Protein AF-A0A8T6ZSG5-F1 (afdb_monomer)

Solvent-accessible surface area (backbone atoms only — not comparable to full-atom values): 4206 Å² total; per-residue (Å²): 132,67,66,63,58,53,52,50,52,53,53,52,52,59,66,72,68,58,76,79,89,72,81,77,58,65,30,71,73,33,37,89,35,79,48,87,85,82,70,98,63,66,82,87,36,73,68,42,52,53,48,56,58,45,36,79,53,49,22,79,74,39,55,45,52,24,51,77

pLDDT: mean 88.6, std 10.35, range [54.78, 97.44]

Foldseek 3Di:
DVVVVVVVVVVVVVVVPDDPDDDDDQLVVQAADADDDDQPDDDPDPSNVVSVVCQVPCLVVGRNSHRD

Structure (mmCIF, N/CA/C/O backbone):
data_AF-A0A8T6ZSG5-F1
#
_entry.id   AF-A0A8T6ZSG5-F1
#
loop_
_atom_site.group_PDB
_atom_site.id
_atom_site.type_symbol
_atom_site.label_atom_id
_atom_site.label_alt_id
_atom_site.label_comp_id
_atom_site.label_asym_id
_atom_site.label_entity_id
_atom_site.label_seq_id
_atom_site.pdbx_PDB_ins_code
_atom_site.Cartn_x
_atom_site.Cartn_y
_atom_site.Cartn_z
_atom_site.occupancy
_atom_site.B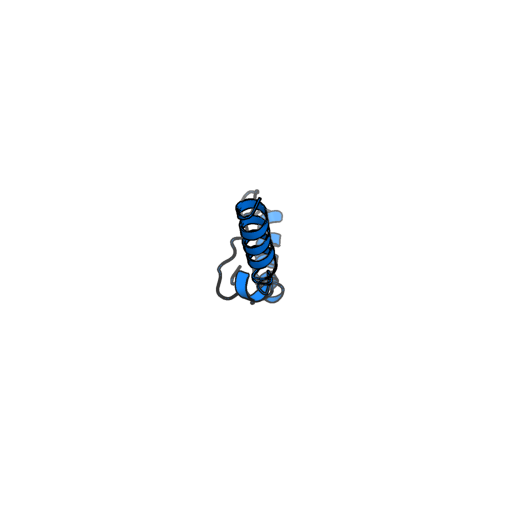_iso_or_equiv
_atom_site.auth_seq_id
_atom_site.auth_comp_id
_atom_sit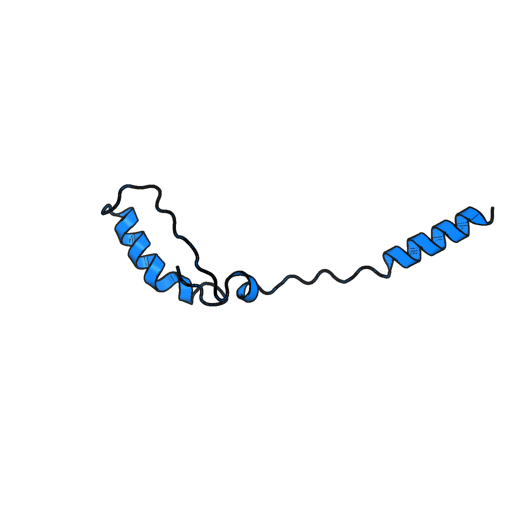e.auth_asym_id
_atom_site.auth_atom_id
_atom_site.pdbx_PDB_model_num
ATOM 1 N N . MET A 1 1 ? -8.665 4.553 58.657 1.00 54.78 1 MET A N 1
ATOM 2 C CA . MET A 1 1 ? -8.878 3.268 57.946 1.00 54.78 1 MET A CA 1
ATOM 3 C C . MET A 1 1 ? -10.071 3.250 56.968 1.00 54.78 1 MET A C 1
ATOM 5 O O . MET A 1 1 ? -10.332 2.203 56.404 1.00 54.78 1 MET A O 1
ATOM 9 N N . LYS A 1 2 ? -10.789 4.365 56.714 1.00 55.91 2 LYS A N 1
ATOM 10 C CA . LYS A 1 2 ? -11.933 4.406 55.764 1.00 55.91 2 LYS A CA 1
ATOM 11 C C . LYS A 1 2 ? -11.551 4.835 54.332 1.00 55.91 2 LYS A C 1
ATOM 13 O O . LYS A 1 2 ? -12.184 4.413 53.374 1.00 55.91 2 LYS A O 1
ATOM 18 N N . ILE A 1 3 ? -10.478 5.615 54.193 1.00 62.38 3 ILE A N 1
ATOM 19 C CA . ILE A 1 3 ? -9.968 6.149 52.914 1.00 62.38 3 ILE A CA 1
ATOM 20 C C . ILE A 1 3 ? -9.334 5.074 52.013 1.00 62.38 3 ILE A C 1
ATOM 22 O O . ILE A 1 3 ? -9.470 5.151 50.798 1.00 62.38 3 ILE A O 1
ATOM 26 N N . HIS A 1 4 ? -8.716 4.036 52.588 1.00 62.25 4 HIS A N 1
ATOM 27 C CA . HIS A 1 4 ? -8.096 2.948 51.816 1.00 62.25 4 HIS A CA 1
ATOM 28 C C . HIS A 1 4 ? -9.134 2.088 51.074 1.00 62.25 4 HIS A C 1
ATOM 30 O O . HIS A 1 4 ? -8.931 1.742 49.914 1.00 62.25 4 HIS A O 1
ATOM 36 N N . ASN A 1 5 ? -10.283 1.808 51.702 1.00 71.62 5 ASN A N 1
ATOM 37 C CA . ASN A 1 5 ? -11.356 1.026 51.081 1.00 71.62 5 ASN A CA 1
ATOM 38 C C . ASN A 1 5 ? -12.088 1.819 49.989 1.00 71.62 5 ASN A C 1
ATOM 40 O O . ASN A 1 5 ? -12.474 1.244 48.975 1.00 71.62 5 ASN A O 1
ATOM 44 N N . ALA A 1 6 ? -12.246 3.134 50.171 1.00 71.06 6 ALA A N 1
ATOM 45 C CA . ALA A 1 6 ? -12.815 4.005 49.145 1.00 71.06 6 ALA A CA 1
ATOM 46 C C . ALA A 1 6 ? -11.908 4.077 47.903 1.00 71.06 6 ALA A C 1
ATOM 48 O O . ALA A 1 6 ? -12.391 3.941 46.782 1.00 71.06 6 ALA A O 1
ATOM 49 N N . ALA A 1 7 ? -10.591 4.202 48.098 1.00 73.00 7 ALA A N 1
ATOM 50 C CA . ALA A 1 7 ? -9.620 4.170 47.005 1.00 73.00 7 ALA A CA 1
ATOM 51 C C . ALA A 1 7 ? -9.628 2.821 46.261 1.00 73.00 7 ALA A C 1
ATOM 53 O O . ALA A 1 7 ? -9.625 2.798 45.032 1.00 73.00 7 ALA A O 1
ATOM 54 N N . ALA A 1 8 ? -9.718 1.703 46.990 1.00 75.38 8 ALA A N 1
ATOM 55 C CA . ALA A 1 8 ? -9.822 0.373 46.394 1.00 75.38 8 ALA A CA 1
ATOM 56 C C . ALA A 1 8 ? -11.105 0.199 45.558 1.00 75.38 8 ALA A C 1
ATOM 58 O O . ALA A 1 8 ? -11.050 -0.354 44.462 1.00 75.38 8 ALA A O 1
ATOM 59 N N . ALA A 1 9 ? -12.247 0.715 46.024 1.00 78.19 9 ALA A N 1
ATOM 60 C CA . ALA A 1 9 ? -13.514 0.639 45.292 1.00 78.19 9 ALA A CA 1
ATOM 61 C C . ALA A 1 9 ? -13.493 1.451 43.984 1.00 78.19 9 ALA A C 1
ATOM 63 O O . ALA A 1 9 ? -13.972 0.979 42.951 1.00 78.19 9 ALA A O 1
ATOM 64 N N . VAL A 1 10 ? -12.891 2.645 44.002 1.00 84.56 10 VAL A N 1
ATOM 65 C CA . VAL A 1 10 ? -12.704 3.467 42.794 1.00 84.56 10 VAL A CA 1
ATOM 66 C C . VAL A 1 10 ? -11.781 2.760 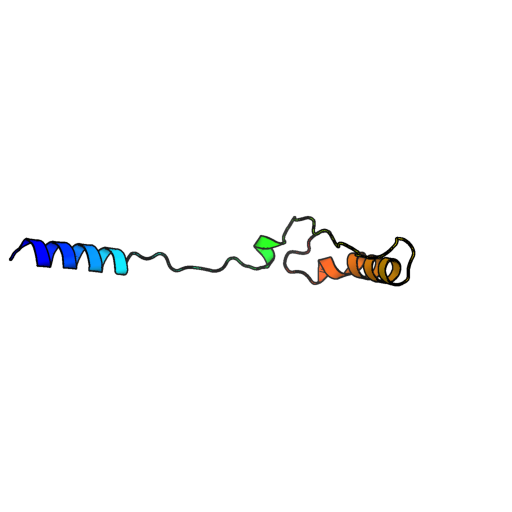41.799 1.00 84.56 10 VAL A C 1
ATOM 68 O O . VAL A 1 10 ? -12.093 2.695 40.613 1.00 84.56 10 VAL A O 1
ATOM 71 N N . PHE A 1 11 ? -10.690 2.165 42.282 1.00 83.00 11 PHE A N 1
ATOM 72 C CA . PHE A 1 11 ? -9.737 1.450 41.433 1.00 83.00 11 PHE A CA 1
ATOM 73 C C . PHE A 1 11 ? -10.361 0.220 40.759 1.00 83.00 11 PHE A C 1
ATOM 75 O O . PHE A 1 11 ? -10.196 0.023 39.557 1.00 83.00 11 PHE A O 1
ATOM 82 N N . VAL A 1 12 ? -11.145 -0.566 41.505 1.00 86.25 12 VAL A N 1
ATOM 83 C CA . VAL A 1 12 ? -11.892 -1.706 40.952 1.00 86.25 12 VAL A CA 1
ATOM 84 C C . VAL A 1 12 ? -12.900 -1.234 39.905 1.00 86.25 12 VAL A C 1
ATOM 86 O O . VAL A 1 12 ? -12.965 -1.812 38.829 1.00 86.25 12 VAL A O 1
ATOM 89 N N . THR A 1 13 ? -13.626 -0.145 40.161 1.00 82.62 13 THR A N 1
ATOM 90 C CA . THR A 1 13 ? -14.623 0.385 39.212 1.00 82.62 13 THR A CA 1
ATOM 91 C C . THR A 1 13 ? -13.988 0.812 37.881 1.00 82.62 13 THR A C 1
ATOM 93 O O . THR A 1 13 ? -14.531 0.516 36.819 1.00 82.62 13 THR A O 1
ATOM 96 N N . ILE A 1 14 ? -12.806 1.437 37.917 1.00 84.31 14 ILE A N 1
ATOM 97 C CA . ILE A 1 14 ? -12.046 1.822 36.712 1.00 84.31 14 ILE A CA 1
ATOM 98 C C . ILE A 1 14 ? -11.569 0.590 35.926 1.00 84.31 14 ILE A C 1
ATOM 100 O O . ILE A 1 14 ? -11.503 0.625 34.695 1.00 84.31 14 ILE A O 1
ATOM 104 N N . LEU A 1 15 ? -11.269 -0.508 36.624 1.00 83.44 15 LEU A N 1
ATOM 105 C CA . LEU A 1 15 ? -10.839 -1.757 35.999 1.00 83.44 15 LEU A CA 1
ATOM 106 C C . LEU A 1 15 ? -11.970 -2.456 35.228 1.00 83.44 15 LEU A C 1
ATOM 108 O O . LEU A 1 15 ? -11.704 -3.098 34.218 1.00 83.44 15 LEU A O 1
ATOM 112 N N . VAL A 1 16 ? -13.223 -2.336 35.685 1.00 85.38 16 VAL A N 1
ATOM 113 C CA . VAL A 1 16 ? -14.379 -2.995 35.042 1.00 85.38 16 VAL A CA 1
ATOM 114 C C . VAL A 1 16 ? -14.950 -2.168 33.882 1.00 85.38 16 VAL A C 1
ATOM 116 O O . VAL A 1 16 ? -15.542 -2.729 32.966 1.00 85.38 16 VAL A O 1
ATOM 119 N N . LEU A 1 17 ? -14.741 -0.847 33.868 1.00 83.81 17 LEU A N 1
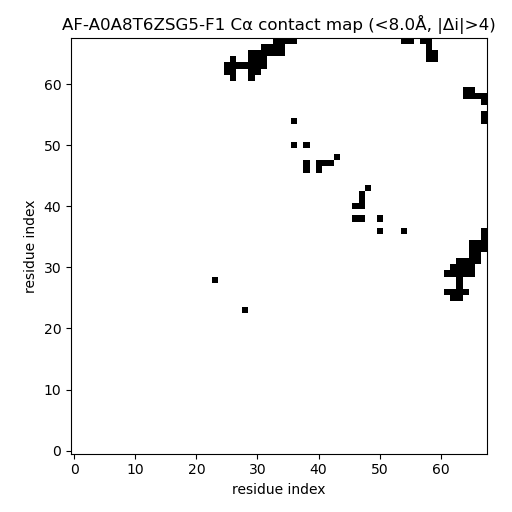ATOM 120 C CA . LEU A 1 17 ? -15.233 0.050 32.809 1.00 83.81 17 LEU A CA 1
ATOM 121 C C . LEU A 1 17 ? -14.316 0.148 31.573 1.00 83.81 17 LEU A C 1
ATOM 123 O O . LEU A 1 17 ? -14.484 1.055 30.758 1.00 83.81 17 LEU A O 1
ATOM 127 N N . GLN A 1 18 ? -13.344 -0.753 31.412 1.00 81.62 18 GLN A N 1
ATOM 128 C CA . GLN A 1 18 ? -12.439 -0.710 30.262 1.00 81.62 18 GLN A CA 1
ATOM 129 C C . GLN A 1 18 ? -13.225 -1.013 28.971 1.00 81.62 18 GLN A C 1
ATOM 131 O O . GLN A 1 18 ? -13.802 -2.100 28.859 1.00 81.62 18 GLN A O 1
ATOM 136 N N . PRO A 1 19 ? -13.260 -0.101 27.981 1.00 83.38 19 PRO A N 1
ATOM 137 C CA . PRO A 1 19 ? -13.810 -0.434 26.677 1.00 83.38 19 PRO A CA 1
ATOM 138 C C . PRO A 1 19 ? -13.006 -1.594 26.089 1.00 83.38 19 PRO A C 1
ATOM 140 O O . PRO A 1 19 ? -11.774 -1.598 26.123 1.00 83.38 19 PRO A O 1
ATOM 143 N N . SER A 1 20 ? -13.699 -2.602 25.563 1.00 79.44 20 SER A N 1
ATOM 144 C CA . SER A 1 20 ? -13.038 -3.705 24.875 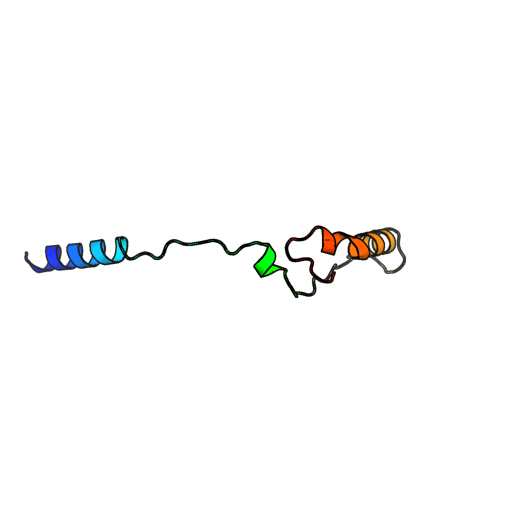1.00 79.44 20 SER A CA 1
ATOM 145 C C . SER A 1 20 ? -12.325 -3.153 23.644 1.00 79.44 20 SER A C 1
ATOM 147 O O . SER A 1 20 ? -12.965 -2.580 22.762 1.00 79.44 20 SER A O 1
ATOM 149 N N . ALA A 1 21 ? -11.003 -3.312 23.584 1.00 79.50 21 ALA A N 1
ATOM 150 C CA . ALA A 1 21 ? -10.250 -2.978 22.388 1.00 79.50 21 ALA A CA 1
ATOM 151 C C . ALA A 1 21 ? -10.718 -3.896 21.252 1.00 79.50 21 ALA A C 1
ATOM 153 O O . ALA A 1 21 ? -10.529 -5.112 21.306 1.00 79.50 21 ALA A O 1
ATOM 154 N N . ARG A 1 22 ? -11.361 -3.311 20.242 1.00 77.62 22 ARG A N 1
ATOM 155 C CA . ARG A 1 22 ? -11.708 -3.989 18.996 1.00 77.62 22 ARG A CA 1
ATOM 156 C C . ARG A 1 22 ? -10.716 -3.526 17.941 1.00 77.62 22 ARG A C 1
ATOM 158 O O . ARG A 1 22 ? -10.491 -2.327 17.813 1.00 77.62 22 ARG A O 1
ATOM 165 N N . SER A 1 23 ? -10.088 -4.462 17.239 1.00 80.81 23 SER A N 1
ATOM 166 C CA . SER A 1 23 ? -9.291 -4.113 16.067 1.00 80.81 23 SER A CA 1
ATOM 167 C C . SER A 1 23 ? -10.226 -3.676 14.948 1.00 80.81 23 SER A C 1
ATOM 169 O O . SER A 1 23 ? -11.240 -4.340 14.714 1.00 80.81 23 SER A O 1
ATOM 171 N N . ASP A 1 24 ? -9.865 -2.606 14.248 1.00 84.94 24 ASP A N 1
ATOM 172 C CA . ASP A 1 24 ? -10.523 -2.252 12.994 1.00 84.94 24 ASP A CA 1
ATOM 173 C C . ASP A 1 24 ? -10.284 -3.353 11.952 1.00 84.94 24 ASP A C 1
ATOM 175 O O . ASP A 1 24 ? -9.255 -4.041 11.971 1.00 84.94 24 ASP A O 1
ATOM 179 N N . GLU A 1 25 ? -11.236 -3.526 11.036 1.00 89.94 25 GLU A N 1
ATOM 180 C CA . GLU A 1 25 ? -11.048 -4.424 9.901 1.00 89.94 25 GLU A CA 1
ATOM 181 C C . GLU A 1 25 ? -9.937 -3.876 8.996 1.00 89.94 25 GLU A C 1
ATOM 183 O O . GLU A 1 25 ? -9.856 -2.677 8.715 1.00 89.94 25 GLU A O 1
ATOM 188 N N . VAL A 1 26 ? -9.081 -4.756 8.471 1.00 90.69 26 VAL A N 1
ATOM 189 C CA . VAL A 1 26 ? -7.985 -4.345 7.570 1.00 90.69 26 VAL A CA 1
ATOM 190 C C . VAL A 1 26 ? -8.532 -3.639 6.319 1.00 90.69 26 VAL A C 1
ATOM 192 O O . VAL A 1 26 ? -7.878 -2.752 5.766 1.00 90.69 26 VAL A O 1
ATOM 195 N N . SER A 1 27 ? -9.752 -3.983 5.894 1.00 92.19 27 SER A N 1
ATOM 196 C CA . SER A 1 27 ? -10.451 -3.310 4.797 1.00 92.19 27 SER A CA 1
ATOM 197 C C . SER A 1 27 ? -10.724 -1.836 5.064 1.00 92.19 27 SER A C 1
ATOM 199 O O . SER A 1 27 ? -10.654 -1.044 4.129 1.00 92.19 27 SER A O 1
ATOM 201 N N . ASP A 1 28 ? -10.996 -1.460 6.312 1.00 92.75 28 ASP A N 1
ATOM 202 C CA . ASP A 1 28 ? -11.310 -0.078 6.685 1.00 92.75 28 ASP A CA 1
ATOM 203 C C . ASP A 1 28 ? -10.043 0.782 6.665 1.00 92.75 28 ASP A C 1
ATOM 205 O O . ASP A 1 28 ? -10.076 1.977 6.364 1.00 92.75 28 ASP A O 1
ATOM 209 N N . PHE A 1 29 ? -8.890 0.156 6.920 1.00 92.00 29 PHE A N 1
ATOM 210 C CA . PHE A 1 29 ? -7.605 0.826 6.823 1.00 92.00 29 PHE A CA 1
ATOM 211 C C . PHE A 1 29 ? -7.218 1.141 5.376 1.00 92.00 29 PHE A C 1
ATOM 213 O O . PHE A 1 29 ? -6.759 2.246 5.113 1.00 92.00 29 PHE A O 1
ATOM 220 N N . TYR A 1 30 ? -7.365 0.207 4.434 1.00 94.62 30 TYR A N 1
ATOM 221 C CA . TYR A 1 30 ? -6.913 0.410 3.048 1.00 94.62 30 TYR A CA 1
ATOM 222 C C . TYR A 1 30 ? -8.007 0.928 2.103 1.00 94.62 30 TYR A C 1
ATOM 224 O O . TYR A 1 30 ? -7.688 1.517 1.070 1.00 94.62 30 TYR A O 1
ATOM 232 N N . GLY A 1 31 ? -9.283 0.741 2.439 1.00 93.56 31 GLY A N 1
ATOM 233 C CA . GLY A 1 31 ? -10.416 1.133 1.606 1.00 93.56 31 GLY A CA 1
ATOM 234 C C . GLY A 1 31 ? -10.391 2.612 1.223 1.00 93.56 31 GLY A C 1
ATOM 235 O O . GLY A 1 31 ? -10.210 3.488 2.067 1.00 93.56 31 GLY A O 1
ATOM 236 N N . GLY A 1 32 ? -10.542 2.895 -0.074 1.00 90.56 32 GLY A N 1
ATOM 237 C CA . GLY A 1 32 ? -10.547 4.262 -0.609 1.00 90.56 32 GLY A CA 1
ATOM 238 C C . GLY A 1 32 ? -9.206 5.003 -0.525 1.00 90.56 32 GLY A C 1
ATOM 239 O O . GLY A 1 32 ? -9.162 6.193 -0.837 1.00 90.56 32 GLY A O 1
ATOM 240 N N . ARG A 1 33 ? -8.118 4.334 -0.117 1.00 92.19 33 ARG A N 1
ATOM 241 C CA . ARG A 1 33 ? -6.779 4.930 -0.050 1.00 92.19 33 ARG A CA 1
ATOM 242 C C . ARG A 1 33 ? -5.967 4.669 -1.312 1.00 92.19 33 ARG A C 1
ATOM 244 O O . ARG A 1 33 ? -6.177 3.691 -2.030 1.00 92.19 33 ARG A O 1
ATOM 251 N N . GLU A 1 34 ? -4.994 5.545 -1.529 1.00 96.19 34 GLU A N 1
ATOM 252 C CA . GLU A 1 34 ? -3.924 5.360 -2.503 1.00 96.19 34 GLU A CA 1
ATOM 253 C C . GLU A 1 34 ? -2.680 4.801 -1.796 1.00 96.19 34 GLU A C 1
ATOM 255 O O . GLU A 1 34 ? -2.169 5.380 -0.833 1.00 96.19 34 GLU A O 1
ATOM 260 N N . VAL A 1 35 ? -2.197 3.654 -2.264 1.00 95.75 35 VAL A N 1
ATOM 261 C CA . VAL A 1 35 ? -1.003 2.974 -1.765 1.00 95.75 35 VAL A CA 1
ATOM 262 C C . VAL A 1 35 ? 0.127 3.222 -2.749 1.00 95.75 35 VAL A C 1
ATOM 264 O O . VAL A 1 35 ? 0.026 2.873 -3.910 1.00 95.75 35 VAL A O 1
ATOM 267 N N . ARG A 1 36 ? 1.248 3.779 -2.293 1.00 96.56 36 ARG A N 1
ATOM 268 C CA . ARG A 1 36 ? 2.388 4.048 -3.181 1.00 96.56 36 ARG A CA 1
ATOM 269 C C . ARG A 1 36 ? 3.383 2.895 -3.160 1.00 96.56 36 ARG A C 1
ATOM 271 O O . ARG A 1 36 ? 3.985 2.625 -2.119 1.00 96.56 36 ARG A O 1
ATOM 278 N N . LEU A 1 37 ? 3.619 2.273 -4.312 1.00 95.50 37 LEU A N 1
ATOM 279 C CA . LEU A 1 37 ? 4.681 1.281 -4.479 1.00 95.50 37 LEU A CA 1
ATOM 280 C C . LEU A 1 37 ? 6.022 1.967 -4.789 1.00 95.50 37 LEU A C 1
ATOM 282 O O . LEU A 1 37 ? 6.248 2.454 -5.896 1.00 95.50 37 LEU A O 1
ATOM 286 N N . LEU A 1 38 ? 6.926 2.003 -3.809 1.00 96.12 38 LEU A N 1
ATOM 287 C CA . LEU A 1 38 ? 8.264 2.577 -3.976 1.00 96.12 38 LEU A CA 1
ATOM 288 C C . LEU A 1 38 ? 9.229 1.548 -4.575 1.00 96.12 38 LEU A C 1
ATOM 290 O O . LEU A 1 38 ? 9.393 0.453 -4.042 1.00 96.12 38 LEU A O 1
ATOM 294 N N . ILE A 1 39 ? 9.898 1.924 -5.665 1.00 95.88 39 ILE A N 1
ATOM 295 C CA . ILE A 1 39 ? 10.848 1.069 -6.382 1.00 95.88 39 ILE A CA 1
ATOM 296 C C . ILE A 1 39 ? 12.253 1.626 -6.148 1.00 95.88 39 ILE A C 1
ATOM 298 O O . ILE A 1 39 ? 12.595 2.693 -6.647 1.00 95.88 39 ILE A O 1
ATOM 302 N N . GLY A 1 40 ? 13.072 0.905 -5.382 1.00 94.88 40 GLY A N 1
ATOM 303 C CA . GLY A 1 40 ? 14.437 1.315 -5.012 1.00 94.88 40 GLY A CA 1
ATOM 304 C C . GLY A 1 40 ? 15.495 1.127 -6.106 1.00 94.88 40 GLY A C 1
ATOM 305 O O . GLY A 1 40 ? 16.668 0.964 -5.790 1.00 94.88 40 GLY A O 1
ATOM 306 N N . TYR A 1 41 ? 15.091 1.093 -7.376 1.00 93.88 41 TYR A N 1
ATOM 307 C CA . TYR A 1 41 ? 15.949 0.837 -8.535 1.00 93.88 41 TYR A CA 1
ATOM 308 C C . TYR A 1 41 ? 15.624 1.813 -9.669 1.00 93.88 41 TYR A C 1
ATOM 310 O O . TYR A 1 41 ? 14.565 2.439 -9.679 1.00 93.88 41 TYR A O 1
ATOM 318 N N . SER A 1 42 ? 16.529 1.921 -10.644 1.00 92.31 42 SER A N 1
ATOM 319 C CA . SER A 1 42 ? 16.336 2.772 -11.820 1.00 92.31 42 SER A CA 1
ATOM 320 C C . SER A 1 42 ? 15.063 2.423 -12.595 1.00 92.31 42 SER A C 1
ATOM 322 O O . SER A 1 42 ? 14.733 1.249 -12.794 1.00 92.31 42 SER A O 1
ATOM 324 N N . ALA A 1 43 ? 14.388 3.461 -13.090 1.00 94.25 43 ALA A N 1
ATOM 325 C CA . ALA A 1 43 ? 13.235 3.321 -13.973 1.00 94.25 43 ALA A CA 1
ATOM 326 C C . ALA A 1 43 ? 13.604 2.566 -15.262 1.00 94.25 43 ALA A C 1
ATOM 328 O O . ALA A 1 43 ? 14.719 2.692 -15.771 1.00 94.25 43 ALA A O 1
ATOM 329 N N . GLY A 1 44 ? 12.668 1.774 -15.786 1.00 92.44 44 GLY A N 1
ATOM 330 C CA . GLY A 1 44 ? 12.856 0.979 -17.003 1.00 92.44 44 GLY A CA 1
ATOM 331 C C . GLY A 1 44 ? 13.690 -0.298 -16.835 1.00 92.44 44 GLY A C 1
ATOM 332 O O . 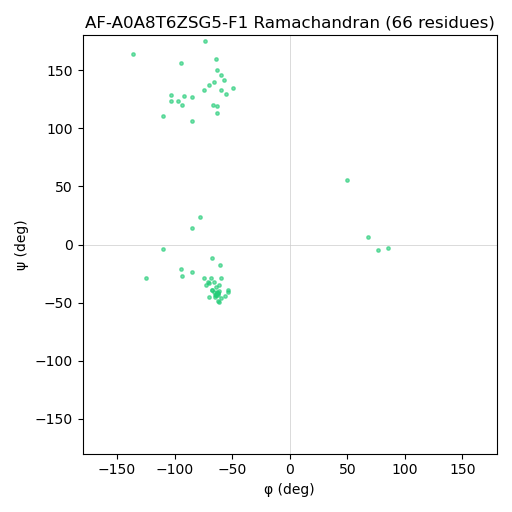GLY A 1 44 ? 13.797 -1.076 -17.778 1.00 92.44 44 GLY A O 1
ATOM 333 N N . GLY A 1 45 ? 14.261 -0.557 -15.652 1.00 93.19 45 GLY A N 1
ATOM 334 C CA . GLY A 1 45 ? 14.929 -1.825 -15.350 1.00 93.19 45 GLY A CA 1
ATOM 335 C C . GLY A 1 45 ? 13.950 -2.989 -15.146 1.00 93.19 45 GLY A C 1
ATOM 336 O O . GLY A 1 45 ? 12.730 -2.811 -15.079 1.00 93.19 45 GLY A O 1
ATOM 337 N N . GLY A 1 46 ? 14.485 -4.202 -14.974 1.00 94.75 46 GLY A N 1
ATOM 338 C CA . GLY A 1 46 ? 13.669 -5.394 -14.701 1.00 94.75 46 GLY A CA 1
ATOM 339 C C . GLY A 1 46 ? 12.779 -5.231 -13.463 1.00 94.75 46 GLY A C 1
ATOM 340 O O . GLY A 1 46 ? 11.584 -5.507 -13.525 1.00 94.75 46 GLY A O 1
ATOM 341 N N . TYR A 1 47 ? 13.329 -4.690 -12.369 1.00 95.19 47 TYR A N 1
ATOM 342 C CA . TYR A 1 47 ? 12.575 -4.416 -11.139 1.00 95.19 47 TYR A CA 1
ATOM 343 C C . TYR A 1 47 ? 11.406 -3.449 -11.358 1.00 95.19 47 TYR A C 1
ATOM 345 O O . TYR A 1 47 ? 10.300 -3.738 -10.912 1.00 95.19 47 TYR A O 1
ATOM 353 N N . ASP A 1 48 ? 11.620 -2.343 -12.079 1.00 95.88 48 ASP A N 1
ATOM 354 C CA . ASP A 1 48 ? 10.554 -1.384 -12.398 1.00 95.88 48 ASP A CA 1
ATOM 355 C C . ASP A 1 48 ? 9.463 -2.030 -13.264 1.00 95.88 48 ASP A C 1
ATOM 357 O O . ASP A 1 48 ? 8.270 -1.880 -13.001 1.00 95.88 48 ASP A O 1
ATOM 361 N N . THR A 1 49 ? 9.863 -2.838 -14.246 1.00 96.19 49 THR A N 1
ATOM 362 C CA . THR A 1 49 ? 8.930 -3.534 -15.142 1.00 96.19 49 THR A CA 1
ATOM 363 C C . THR A 1 49 ? 8.023 -4.502 -14.379 1.00 96.19 49 THR A C 1
ATOM 365 O O . THR A 1 49 ? 6.797 -4.459 -14.531 1.00 96.19 49 THR A O 1
ATOM 368 N N . TYR A 1 50 ? 8.600 -5.347 -13.519 1.00 96.12 50 TYR A N 1
ATOM 369 C CA . TYR A 1 50 ? 7.825 -6.285 -12.705 1.00 96.12 50 TYR A CA 1
ATOM 370 C C . TYR A 1 50 ? 6.971 -5.568 -11.654 1.00 96.12 50 TYR A C 1
ATOM 372 O O . TYR A 1 50 ? 5.811 -5.934 -11.464 1.00 96.12 50 TYR A O 1
ATOM 380 N N . ALA A 1 51 ? 7.487 -4.509 -11.025 1.00 97.19 51 ALA A N 1
ATOM 381 C CA . ALA A 1 51 ? 6.735 -3.718 -10.053 1.00 97.19 51 ALA A CA 1
ATOM 382 C C . ALA A 1 51 ? 5.503 -3.047 -10.681 1.00 97.19 51 ALA A C 1
ATOM 384 O O . ALA A 1 51 ? 4.418 -3.105 -10.106 1.00 97.19 51 ALA A O 1
ATOM 385 N N . ARG A 1 52 ? 5.616 -2.494 -11.897 1.00 96.25 52 ARG A N 1
ATOM 386 C CA . ARG A 1 52 ? 4.466 -1.932 -12.633 1.00 96.25 52 ARG A CA 1
ATOM 387 C C . ARG A 1 52 ? 3.427 -2.988 -12.987 1.00 96.25 52 ARG A C 1
ATOM 389 O O . ARG A 1 52 ? 2.233 -2.695 -12.983 1.00 96.25 52 ARG A O 1
ATOM 396 N N . LEU A 1 53 ? 3.858 -4.206 -13.318 1.00 96.81 53 LEU A N 1
ATOM 397 C CA . LEU A 1 53 ? 2.934 -5.315 -13.544 1.00 96.81 53 LEU A CA 1
ATOM 398 C C . LEU A 1 53 ? 2.193 -5.685 -12.256 1.00 96.81 53 LEU A C 1
ATOM 400 O O . LEU A 1 53 ? 0.972 -5.833 -12.289 1.00 96.81 53 LEU A O 1
ATOM 404 N N . LEU A 1 54 ? 2.913 -5.781 -11.138 1.00 97.38 54 LEU A N 1
ATOM 405 C CA . LEU A 1 54 ? 2.345 -6.068 -9.824 1.00 97.38 54 LEU A CA 1
ATOM 406 C C . LEU A 1 54 ? 1.344 -4.991 -9.385 1.00 97.38 54 LEU A C 1
ATOM 408 O O . LEU A 1 54 ? 0.223 -5.336 -9.015 1.00 97.38 54 LEU A O 1
ATOM 412 N N . ALA A 1 55 ? 1.711 -3.708 -9.479 1.00 97.06 55 ALA A N 1
ATOM 413 C CA . ALA A 1 55 ? 0.879 -2.575 -9.063 1.00 97.06 55 ALA A CA 1
ATOM 414 C C . ALA A 1 55 ? -0.515 -2.607 -9.712 1.00 97.06 55 ALA A C 1
ATOM 416 O O . ALA A 1 55 ? -1.524 -2.473 -9.025 1.00 97.06 55 ALA A O 1
ATOM 417 N N . ARG A 1 56 ? -0.594 -2.953 -11.007 1.00 96.06 56 ARG A N 1
ATOM 418 C CA . ARG A 1 56 ? -1.869 -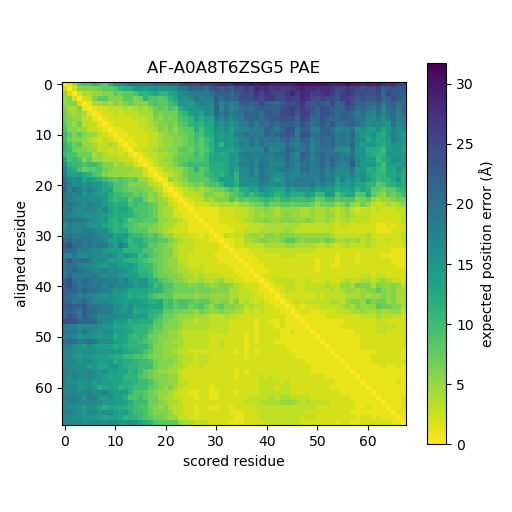3.097 -11.741 1.00 96.06 56 ARG A CA 1
ATOM 419 C C . ARG A 1 56 ? -2.825 -4.162 -11.179 1.00 96.06 56 ARG A C 1
ATOM 421 O O . ARG A 1 56 ? -3.997 -4.172 -11.547 1.00 96.06 56 ARG A O 1
ATOM 428 N N . HIS A 1 57 ? -2.347 -5.094 -10.353 1.00 97.19 57 HIS A N 1
ATOM 429 C CA . HIS A 1 57 ? -3.121 -6.265 -9.919 1.00 97.19 57 HIS A CA 1
ATOM 430 C C . HIS A 1 57 ? -3.222 -6.412 -8.402 1.00 97.19 57 HIS A C 1
ATOM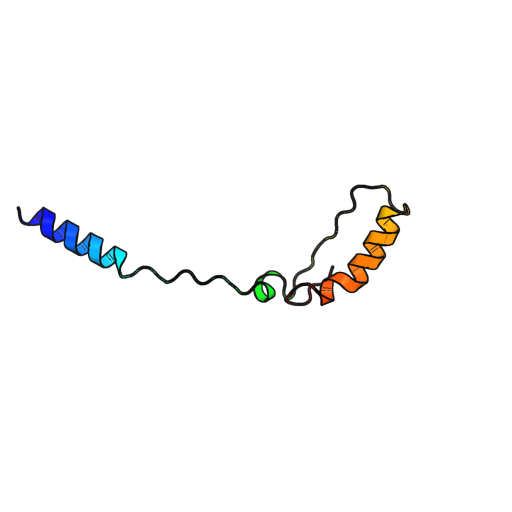 432 O O . HIS A 1 57 ? -4.211 -6.966 -7.915 1.00 97.19 57 HIS A O 1
ATOM 438 N N . ILE A 1 58 ? -2.227 -5.937 -7.655 1.00 97.44 58 ILE A N 1
ATOM 439 C CA . ILE A 1 58 ? -2.128 -6.193 -6.218 1.00 97.44 58 ILE A CA 1
ATOM 440 C C . ILE A 1 58 ? -3.227 -5.489 -5.417 1.00 97.44 58 ILE A C 1
ATOM 442 O O . ILE A 1 58 ? -3.687 -6.053 -4.432 1.00 97.44 58 ILE A O 1
ATOM 446 N N . GLY A 1 59 ? -3.737 -4.344 -5.889 1.00 96.81 59 GLY A N 1
ATOM 447 C CA . GLY A 1 59 ? -4.854 -3.637 -5.248 1.00 96.81 59 GLY A CA 1
ATOM 448 C C . GLY A 1 59 ? -6.084 -4.523 -5.026 1.00 96.81 59 GLY A C 1
ATOM 449 O O . GLY A 1 59 ? -6.649 -4.512 -3.943 1.00 96.81 59 GLY A O 1
ATOM 450 N N . ARG A 1 60 ? -6.420 -5.402 -5.985 1.00 96.31 60 ARG A N 1
ATOM 451 C CA . ARG A 1 60 ? -7.548 -6.358 -5.879 1.00 96.31 60 ARG A CA 1
ATOM 452 C C . ARG A 1 60 ? -7.365 -7.452 -4.822 1.00 96.31 60 ARG A C 1
ATOM 454 O O . ARG A 1 60 ? -8.297 -8.199 -4.550 1.00 96.31 60 ARG A O 1
ATOM 461 N N . HIS A 1 61 ? -6.157 -7.591 -4.289 1.00 96.50 61 HIS A N 1
ATOM 462 C CA . HIS A 1 61 ? -5.804 -8.594 -3.286 1.00 96.50 61 HIS A CA 1
ATOM 463 C C . HIS A 1 61 ? -5.533 -7.964 -1.915 1.00 96.50 61 HIS A C 1
ATOM 465 O O . HIS A 1 61 ? -5.302 -8.685 -0.947 1.00 96.50 61 HIS A O 1
ATOM 471 N N . ILE A 1 62 ? -5.565 -6.633 -1.818 1.00 96.06 62 ILE A N 1
ATOM 472 C CA . ILE A 1 62 ? -5.498 -5.914 -0.550 1.00 96.06 62 ILE A CA 1
ATOM 473 C C . ILE A 1 62 ? -6.946 -5.692 -0.080 1.00 96.06 62 ILE A C 1
ATOM 475 O O . ILE A 1 62 ? -7.757 -5.184 -0.861 1.00 96.06 62 ILE A O 1
ATOM 479 N N . PRO A 1 63 ? -7.308 -6.058 1.16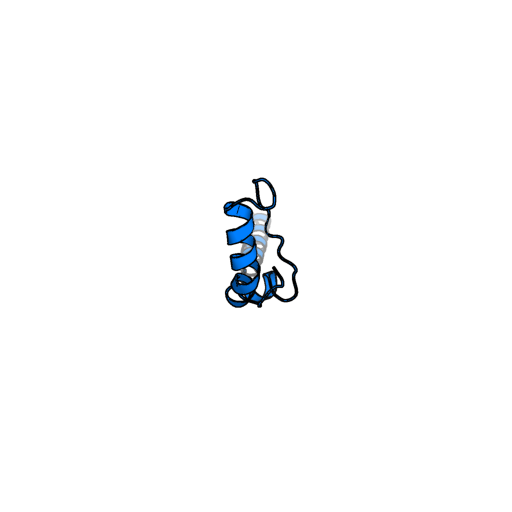7 1.00 95.94 63 PRO A N 1
ATOM 480 C CA . PRO A 1 63 ? -8.636 -5.781 1.712 1.00 95.94 63 PRO A CA 1
ATOM 481 C C . PRO A 1 63 ? -9.032 -4.315 1.504 1.00 95.94 63 PRO A C 1
ATOM 483 O O . PRO A 1 63 ? -8.221 -3.426 1.720 1.00 95.94 63 PRO A O 1
ATOM 486 N N . GLY A 1 64 ? -10.262 -4.047 1.061 1.00 94.56 64 GLY A N 1
ATOM 487 C CA . GLY A 1 64 ? -10.707 -2.684 0.733 1.00 94.56 64 GLY A CA 1
ATOM 488 C C . GLY A 1 64 ? -10.373 -2.204 -0.689 1.00 94.56 64 GLY A C 1
ATOM 489 O O . GLY A 1 64 ? -10.817 -1.123 -1.066 1.00 94.56 64 GLY A O 1
ATOM 490 N N . ASN A 1 65 ? -9.671 -3.004 -1.501 1.00 96.19 65 ASN A N 1
ATOM 491 C CA . ASN A 1 65 ? -9.381 -2.738 -2.918 1.00 96.19 65 ASN A CA 1
ATOM 492 C C . ASN A 1 65 ? -8.800 -1.331 -3.205 1.00 96.19 65 ASN A C 1
ATOM 494 O O . ASN A 1 65 ? -9.379 -0.588 -4.003 1.00 96.19 65 ASN A O 1
ATOM 498 N N . PRO A 1 66 ? -7.684 -0.936 -2.562 1.00 96.50 66 PRO A N 1
ATOM 499 C CA . PRO A 1 66 ? -7.070 0.371 -2.775 1.00 96.50 66 PRO A CA 1
ATOM 500 C C . PRO A 1 66 ? -6.559 0.561 -4.206 1.00 96.50 66 PRO A C 1
ATOM 502 O O . PRO A 1 66 ? -6.247 -0.399 -4.919 1.00 96.50 66 PRO A O 1
ATOM 505 N N . SER A 1 67 ? -6.382 1.829 -4.580 1.00 95.94 67 SER A N 1
ATOM 506 C CA . SER A 1 67 ? -5.568 2.196 -5.741 1.00 95.94 67 SER A CA 1
ATOM 507 C C . SER A 1 67 ? -4.093 2.034 -5.377 1.00 95.94 67 SER A C 1
ATOM 509 O O . SER A 1 67 ? -3.689 2.486 -4.306 1.00 95.94 67 SER A O 1
ATOM 511 N N . VAL A 1 68 ? -3.299 1.394 -6.240 1.00 95.44 68 VAL A N 1
ATOM 512 C CA . VAL A 1 68 ? -1.864 1.119 -6.019 1.00 95.44 68 VAL A CA 1
ATOM 513 C C . VAL A 1 68 ? -1.022 1.676 -7.157 1.00 95.44 68 VAL A C 1
ATOM 515 O O . VAL A 1 68 ? -1.446 1.486 -8.320 1.00 95.44 68 VAL A O 1
#

Mean predicted aligned error: 8.71 Å

Radius of gyration: 24.79 Å; Cα contacts (8 Å, |Δi|>4): 51; chains: 1; bounding box: 32×15×75 Å

Secondary structure (DSSP, 8-state):
--HHHHHHHHHHHHHHTPPP-PPPPHHHHHTTPBPP----S-TTSHHHHHHHHHHHHHGGGSTT--B-

Sequence (68 aa):
MKIHNAAAAVFVTILVLQPSARSDEVSDFYGGREVRLLIGYSAGGGYDTYARLLARHIGRHIPGNPSV